Protein AF-A0A920EM86-F1 (afdb_monomer)

Radius of gyration: 28.29 Å; Cα contacts (8 Å, |Δi|>4): 20; chains: 1; bounding box: 31×15×89 Å

pLDDT: mean 83.71, std 10.25, range [51.22, 94.69]

Nearest PDB structures (foldseek):
  6qmq-assembly1_B  TM=4.535E-01  e=6.454E+00  Homo sapiens

Structure (mmCIF, N/CA/C/O backbone):
data_AF-A0A920EM86-F1
#
_entry.id   AF-A0A920EM86-F1
#
loop_
_atom_site.group_PDB
_atom_site.id
_atom_site.type_symbol
_atom_site.label_atom_id
_atom_site.label_alt_id
_atom_site.label_comp_id
_atom_site.label_asym_id
_atom_site.label_entity_id
_atom_site.label_seq_id
_atom_site.pdbx_PDB_ins_code
_atom_site.Cartn_x
_atom_site.Cartn_y
_atom_site.Cartn_z
_atom_site.occupancy
_atom_site.B_iso_or_equiv
_atom_site.auth_seq_id
_atom_site.auth_comp_id
_atom_site.auth_asym_id
_atom_site.auth_atom_id
_atom_site.pdbx_PDB_model_num
ATOM 1 N N . MET A 1 1 ? -15.547 6.144 9.382 1.00 51.22 1 MET A N 1
ATOM 2 C CA . MET A 1 1 ? -14.334 5.415 9.822 1.00 51.22 1 MET A CA 1
ATOM 3 C C . MET A 1 1 ? -14.558 3.963 9.431 1.00 51.22 1 MET A C 1
ATOM 5 O O . MET A 1 1 ? -15.526 3.402 9.930 1.00 51.22 1 MET A O 1
ATOM 9 N N . ARG A 1 2 ? -13.809 3.408 8.462 1.00 56.38 2 ARG A N 1
ATOM 10 C CA . ARG A 1 2 ? -13.997 2.004 8.039 1.00 56.38 2 ARG A CA 1
ATOM 11 C C . ARG A 1 2 ? -13.949 1.096 9.271 1.00 56.38 2 ARG A C 1
ATOM 13 O O . ARG A 1 2 ? -13.144 1.323 10.175 1.00 56.38 2 ARG A O 1
ATOM 20 N N . THR A 1 3 ? -14.870 0.145 9.332 1.00 66.88 3 THR A N 1
ATOM 21 C CA . THR A 1 3 ? -15.106 -0.665 10.525 1.00 66.88 3 THR A CA 1
ATOM 22 C C . THR A 1 3 ? -13.949 -1.642 10.712 1.00 66.88 3 THR A C 1
ATOM 24 O O . THR A 1 3 ? -13.833 -2.620 9.981 1.00 66.88 3 THR A O 1
ATOM 27 N N . VAL A 1 4 ? -13.074 -1.366 11.680 1.00 70.81 4 VAL A N 1
ATOM 28 C CA . VAL A 1 4 ? -12.051 -2.322 12.123 1.00 70.81 4 VAL A CA 1
ATOM 29 C C . VAL A 1 4 ? -12.758 -3.508 12.779 1.00 70.81 4 VAL A C 1
ATOM 31 O O . VAL A 1 4 ? -13.721 -3.313 13.525 1.00 70.81 4 VAL A O 1
ATOM 34 N N . ASN A 1 5 ? -12.294 -4.729 12.500 1.00 83.62 5 ASN A N 1
ATOM 35 C CA . ASN A 1 5 ? -12.900 -5.953 13.021 1.00 83.62 5 ASN A CA 1
ATOM 36 C C . ASN A 1 5 ? -13.016 -5.900 14.559 1.00 83.62 5 ASN A C 1
ATOM 38 O O . ASN A 1 5 ? -12.046 -5.622 15.266 1.00 83.62 5 ASN A O 1
ATOM 42 N N . PHE A 1 6 ? -14.209 -6.193 15.081 1.00 83.81 6 PHE A N 1
ATOM 43 C CA . PHE A 1 6 ? -14.482 -6.190 16.517 1.00 83.81 6 PHE A CA 1
ATOM 44 C C . PHE A 1 6 ? -13.597 -7.177 17.293 1.00 83.81 6 PHE A C 1
ATOM 46 O O . PHE A 1 6 ? -13.139 -6.857 18.390 1.00 83.81 6 PHE A O 1
ATOM 53 N N . ASN A 1 7 ? -13.281 -8.336 16.706 1.00 87.88 7 ASN A N 1
ATOM 54 C CA . ASN A 1 7 ? -12.386 -9.320 17.316 1.00 87.88 7 ASN A CA 1
ATOM 55 C C . ASN A 1 7 ? -10.980 -8.754 17.511 1.00 87.88 7 ASN A C 1
ATOM 57 O O . ASN A 1 7 ? -10.375 -8.950 18.562 1.00 87.88 7 ASN A O 1
ATOM 61 N N . TYR A 1 8 ? -10.494 -7.991 16.535 1.00 85.81 8 TYR A N 1
ATOM 62 C CA . TYR A 1 8 ? -9.192 -7.342 16.611 1.00 85.81 8 TYR A CA 1
ATOM 63 C C . TYR A 1 8 ? -9.166 -6.262 17.706 1.00 85.81 8 TYR A C 1
ATOM 65 O O . TYR A 1 8 ? -8.250 -6.221 18.522 1.00 85.81 8 TYR A O 1
ATOM 73 N N . ILE A 1 9 ? -10.227 -5.454 17.816 1.00 88.38 9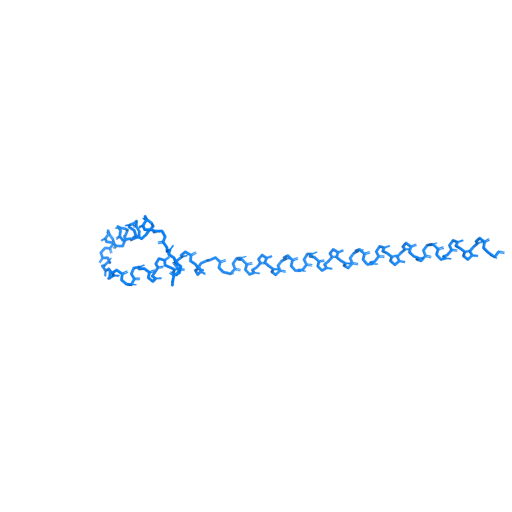 ILE A N 1
ATOM 74 C CA . ILE A 1 9 ? -10.382 -4.468 18.900 1.00 88.38 9 ILE A CA 1
ATOM 75 C C . ILE A 1 9 ? -10.389 -5.158 20.276 1.00 88.38 9 ILE A C 1
ATOM 77 O O . ILE A 1 9 ? -9.751 -4.673 21.211 1.00 88.38 9 ILE A O 1
ATOM 81 N N . LYS A 1 10 ? -11.082 -6.297 20.404 1.00 89.88 10 LYS A N 1
ATOM 82 C CA . LYS A 1 10 ? -11.154 -7.086 21.645 1.00 89.88 10 LYS A CA 1
ATOM 83 C C . LYS A 1 10 ? -9.790 -7.659 22.043 1.00 89.88 10 LYS A C 1
ATOM 85 O O . LYS A 1 10 ? -9.426 -7.594 23.215 1.00 89.88 10 LYS A O 1
ATOM 90 N N . GLN A 1 11 ? -9.030 -8.181 21.082 1.00 88.19 11 GLN A N 1
ATOM 91 C CA . GLN A 1 11 ? -7.674 -8.687 21.319 1.00 88.19 11 GLN A CA 1
ATOM 92 C C . GLN A 1 11 ? -6.718 -7.559 21.721 1.00 88.19 11 GLN A C 1
ATOM 94 O O . GLN A 1 11 ? -6.043 -7.668 22.743 1.00 88.19 11 GLN A O 1
ATOM 99 N N . ALA A 1 12 ? -6.730 -6.441 20.988 1.00 87.06 12 ALA A N 1
ATOM 100 C CA . ALA A 1 12 ? -5.926 -5.266 21.312 1.00 87.06 12 ALA A CA 1
ATOM 101 C C . ALA A 1 12 ? -6.241 -4.732 22.720 1.00 87.06 12 ALA A C 1
ATOM 103 O O . ALA A 1 12 ? -5.330 -4.412 23.481 1.00 87.06 12 ALA A O 1
ATOM 104 N N . TYR A 1 13 ? -7.522 -4.695 23.102 1.00 91.31 13 TYR A N 1
ATOM 105 C CA . TYR A 1 13 ? -7.936 -4.331 24.457 1.00 91.31 13 TYR A CA 1
ATOM 106 C C . TYR A 1 13 ? -7.355 -5.271 25.521 1.00 91.31 13 TYR A C 1
ATOM 108 O O . TYR A 1 13 ? -6.822 -4.793 26.521 1.00 91.31 13 TYR A O 1
ATOM 116 N N . GLY A 1 14 ? -7.427 -6.588 25.302 1.00 92.50 14 GLY A N 1
ATOM 117 C CA . GLY A 1 14 ? -6.862 -7.584 26.217 1.00 92.50 14 GLY A CA 1
ATOM 118 C C . GLY A 1 14 ? -5.355 -7.406 26.414 1.00 92.50 14 GLY A C 1
ATOM 119 O O . GLY A 1 14 ? -4.882 -7.355 27.546 1.00 92.50 14 GLY A O 1
ATOM 120 N N . LEU A 1 15 ? -4.611 -7.214 25.322 1.00 90.44 15 LEU A N 1
ATOM 121 C CA . LEU A 1 15 ? -3.163 -6.983 25.361 1.00 90.44 15 LEU A CA 1
ATOM 122 C C . LEU A 1 15 ? -2.792 -5.685 26.089 1.00 90.44 15 LEU A C 1
ATOM 124 O O . LEU A 1 15 ? -1.863 -5.664 26.895 1.00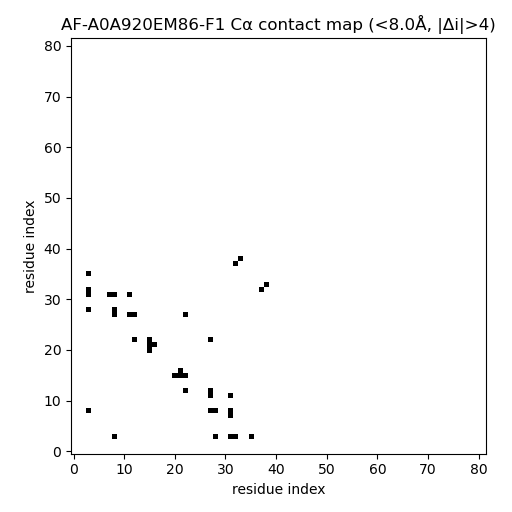 90.44 15 LEU A O 1
ATOM 128 N N . LEU A 1 16 ? -3.518 -4.597 25.827 1.00 90.25 16 LEU A N 1
ATOM 129 C CA . LEU A 1 16 ? -3.279 -3.307 26.475 1.00 90.25 16 LEU A CA 1
ATOM 130 C C . LEU A 1 16 ? -3.581 -3.365 27.975 1.00 90.25 16 LEU A C 1
ATOM 132 O O . LEU A 1 16 ? -2.788 -2.870 28.776 1.00 90.25 16 LEU A O 1
ATOM 136 N N . ARG A 1 17 ? -4.675 -4.033 28.357 1.00 90.69 17 ARG A N 1
ATOM 137 C CA . ARG A 1 17 ? -5.059 -4.234 29.757 1.00 90.69 17 ARG A CA 1
ATOM 138 C C . ARG A 1 17 ? -4.027 -5.064 30.520 1.00 90.69 17 ARG A C 1
ATOM 140 O O . ARG A 1 17 ? -3.668 -4.683 31.630 1.00 90.69 17 ARG A O 1
ATOM 147 N N . ASN A 1 18 ? -3.519 -6.140 29.921 1.00 92.50 18 ASN A N 1
ATOM 148 C CA . ASN A 1 18 ? -2.485 -6.982 30.533 1.00 92.50 18 ASN A CA 1
ATOM 149 C C . ASN A 1 18 ? -1.168 -6.220 30.769 1.00 92.50 18 ASN A C 1
ATOM 151 O O . ASN A 1 18 ? -0.428 -6.550 31.685 1.00 92.50 18 ASN A O 1
ATOM 155 N N . ASN A 1 19 ? -0.913 -5.162 29.996 1.00 89.56 19 ASN A N 1
ATOM 156 C CA . ASN A 1 19 ? 0.223 -4.252 30.172 1.00 89.56 19 ASN A CA 1
ATOM 157 C C . ASN A 1 19 ? -0.109 -3.014 31.032 1.00 89.56 19 ASN A C 1
ATOM 159 O O . ASN A 1 19 ? 0.599 -2.009 30.977 1.00 89.56 19 ASN A O 1
ATOM 163 N N . GLY A 1 20 ? -1.219 -3.033 31.779 1.00 92.56 20 GLY A N 1
ATOM 164 C CA . GLY A 1 20 ? -1.630 -1.936 32.662 1.00 92.56 20 GLY A CA 1
ATOM 165 C C . GLY A 1 20 ? -2.110 -0.667 31.947 1.00 92.56 20 GLY A C 1
ATOM 166 O O . GLY A 1 20 ? -2.318 0.360 32.592 1.00 92.56 20 GLY A O 1
ATOM 167 N N . LYS A 1 21 ? -2.310 -0.699 30.621 1.00 89.38 21 LYS A N 1
ATOM 168 C CA . LYS A 1 21 ? -2.780 0.451 29.838 1.00 89.38 21 LYS A CA 1
ATOM 169 C C . LYS A 1 21 ? -4.285 0.376 29.605 1.00 89.38 21 LYS A C 1
ATOM 171 O O . LYS A 1 21 ? -4.775 -0.403 28.790 1.00 89.38 21 LYS A O 1
ATOM 176 N N . TYR A 1 22 ? -5.018 1.268 30.262 1.00 90.69 22 TYR A N 1
ATOM 177 C CA . TYR A 1 22 ? -6.464 1.397 30.109 1.00 90.69 22 TYR A CA 1
ATOM 178 C C . TYR A 1 22 ? -6.798 2.525 29.132 1.00 90.69 22 TYR A C 1
ATOM 180 O O . TYR A 1 22 ? -6.470 3.689 29.355 1.00 90.69 22 TYR A O 1
ATOM 188 N N . LEU A 1 23 ? -7.459 2.182 28.027 1.00 86.50 23 LEU A N 1
ATOM 189 C CA . 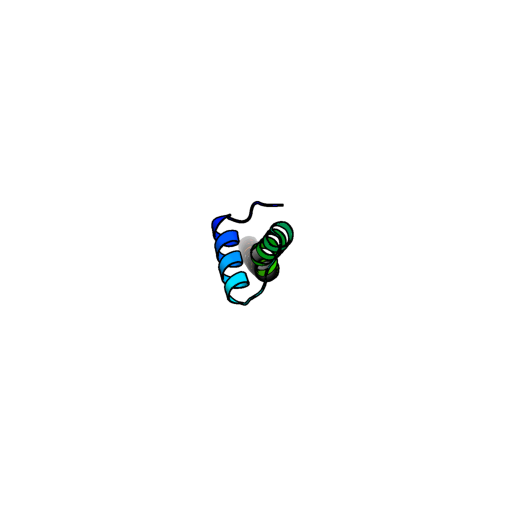LEU A 1 23 ? -7.895 3.142 27.017 1.00 86.50 23 LEU A CA 1
ATOM 190 C C . LEU A 1 23 ? -9.415 3.155 26.909 1.00 86.50 23 LEU A C 1
ATOM 192 O O . LEU A 1 23 ? -10.067 2.115 26.967 1.00 86.50 23 LEU A O 1
ATOM 196 N N . SER A 1 24 ? -9.980 4.341 26.679 1.00 89.50 24 SER A N 1
ATOM 197 C CA . SER A 1 24 ? -11.398 4.463 26.350 1.00 89.50 24 SER A CA 1
ATOM 198 C C . SER A 1 24 ? -11.697 3.825 24.992 1.00 89.50 24 SER A C 1
ATOM 200 O O . SER A 1 24 ? -10.864 3.857 24.081 1.00 89.50 24 SER A O 1
ATOM 202 N N . ASN A 1 25 ? -12.921 3.320 24.814 1.00 84.25 25 ASN A N 1
ATOM 203 C CA . ASN A 1 25 ? -13.365 2.688 23.564 1.00 84.25 25 ASN A CA 1
ATOM 204 C C . ASN A 1 25 ? -13.091 3.552 22.321 1.00 84.25 25 ASN A C 1
ATOM 206 O O . ASN A 1 25 ? -12.714 3.038 21.269 1.00 84.25 25 ASN A O 1
ATOM 210 N N . ARG A 1 26 ? -13.218 4.881 22.440 1.00 87.88 26 ARG A N 1
ATOM 211 C CA . ARG A 1 26 ? -12.913 5.824 21.353 1.00 87.88 26 ARG A CA 1
ATOM 212 C C . ARG A 1 26 ? -11.422 5.844 20.995 1.00 87.88 26 ARG A C 1
ATOM 214 O O . ARG A 1 26 ? -11.090 5.877 19.813 1.00 87.88 26 ARG A O 1
ATOM 221 N N . ARG A 1 27 ? -10.526 5.831 21.991 1.00 87.31 27 ARG A N 1
ATOM 222 C CA . ARG A 1 27 ? -9.065 5.828 21.778 1.00 87.31 27 ARG A CA 1
ATOM 223 C C . ARG A 1 27 ? -8.585 4.478 21.256 1.00 87.31 27 ARG A C 1
ATOM 225 O O . ARG A 1 27 ? -7.792 4.456 20.323 1.00 87.31 27 ARG A O 1
ATOM 232 N N . LEU A 1 28 ? -9.134 3.384 21.780 1.00 88.38 28 LEU A N 1
ATOM 233 C CA . LEU A 1 28 ? -8.853 2.028 21.312 1.00 88.38 28 LEU A CA 1
ATOM 234 C C . LEU A 1 28 ? -9.219 1.851 19.831 1.00 88.38 28 LEU A C 1
ATOM 236 O O . LEU A 1 28 ? -8.401 1.374 19.056 1.00 88.38 28 LEU A O 1
ATOM 240 N N . ARG A 1 29 ? -10.409 2.308 19.408 1.00 86.19 29 ARG A N 1
ATOM 241 C CA . ARG A 1 29 ? -10.822 2.267 17.991 1.00 86.19 29 ARG A CA 1
ATOM 242 C C . ARG A 1 29 ? -9.910 3.091 17.085 1.00 86.19 29 ARG A C 1
ATOM 244 O O . ARG A 1 29 ? -9.639 2.671 15.968 1.00 86.19 29 ARG A O 1
ATOM 251 N N . ARG A 1 30 ? -9.434 4.252 17.552 1.00 84.50 30 ARG A N 1
ATOM 252 C CA . ARG A 1 30 ? -8.462 5.071 16.808 1.00 84.50 30 ARG A CA 1
ATOM 253 C C . ARG A 1 30 ? -7.127 4.351 16.658 1.00 84.50 30 ARG A C 1
ATOM 255 O O . ARG A 1 30 ? -6.637 4.270 15.546 1.00 84.50 30 ARG A O 1
ATOM 262 N N . LEU A 1 31 ? -6.586 3.791 17.736 1.00 82.44 31 LEU A N 1
ATOM 263 C CA . LEU A 1 31 ? -5.345 3.012 17.698 1.00 82.44 31 LEU A CA 1
ATOM 264 C C . LEU A 1 31 ? -5.458 1.793 16.783 1.00 82.44 31 LEU A C 1
ATOM 266 O O . LEU A 1 31 ? -4.627 1.627 15.903 1.00 82.44 31 LEU A O 1
ATOM 270 N N . ALA A 1 32 ? -6.526 1.009 16.926 1.00 82.94 32 ALA A N 1
ATOM 271 C CA . ALA A 1 32 ? -6.773 -0.158 16.086 1.00 82.94 32 ALA A CA 1
ATOM 272 C C . ALA A 1 32 ? -6.936 0.215 14.600 1.00 82.94 32 ALA A C 1
ATOM 274 O O . ALA A 1 32 ? -6.506 -0.520 13.720 1.00 82.94 32 ALA A O 1
ATOM 275 N N . TYR A 1 33 ? -7.532 1.375 14.311 1.00 80.62 33 TYR A N 1
ATOM 276 C CA . TYR A 1 33 ? -7.627 1.900 12.950 1.00 80.62 33 TYR A CA 1
ATOM 277 C C . TYR A 1 33 ? -6.264 2.313 12.391 1.00 80.62 33 TYR A C 1
ATOM 279 O O . TYR A 1 33 ? -5.965 1.990 11.247 1.00 80.62 33 TYR A O 1
ATOM 287 N N . LEU A 1 34 ? -5.447 3.016 13.179 1.00 77.12 34 LEU A N 1
ATOM 288 C CA . LEU A 1 34 ? -4.109 3.429 12.756 1.00 77.12 34 LEU A CA 1
ATOM 289 C C . LEU A 1 34 ? -3.204 2.208 12.540 1.00 77.12 34 LEU A C 1
ATOM 291 O O . LEU A 1 34 ? -2.510 2.147 11.536 1.00 77.12 34 LEU A O 1
ATOM 295 N N . ASP A 1 35 ? -3.267 1.196 13.402 1.00 76.19 35 ASP A N 1
ATOM 296 C CA . ASP A 1 35 ? -2.444 -0.008 13.243 1.00 76.19 35 ASP A CA 1
ATOM 297 C C . ASP A 1 35 ? -2.806 -0.787 11.962 1.00 76.19 35 ASP A C 1
ATOM 299 O O . ASP A 1 35 ? -1.953 -1.067 11.121 1.00 76.19 35 ASP A O 1
ATOM 303 N N . VAL A 1 36 ? -4.100 -1.029 11.730 1.00 73.38 36 VAL A N 1
ATOM 304 C CA . VAL A 1 36 ? -4.570 -1.784 10.555 1.00 73.38 36 VAL A CA 1
ATOM 305 C C . VAL A 1 36 ? -4.400 -1.005 9.249 1.00 73.38 36 VAL A C 1
ATOM 307 O O . VAL A 1 36 ? -4.073 -1.587 8.217 1.00 73.38 36 VAL A O 1
ATOM 310 N N . HIS A 1 37 ? -4.651 0.306 9.253 1.00 71.75 37 HIS A N 1
ATOM 311 C CA . HIS A 1 37 ? -4.752 1.077 8.011 1.00 71.75 37 HIS A CA 1
ATOM 312 C C . HIS A 1 37 ? -3.565 1.996 7.732 1.00 71.75 37 HIS A C 1
ATOM 314 O O . HIS A 1 37 ? -3.359 2.368 6.578 1.00 71.75 37 HIS A O 1
ATOM 320 N N . GLN A 1 38 ? -2.777 2.363 8.739 1.00 66.12 38 GLN A N 1
ATOM 321 C CA . GLN A 1 38 ? -1.645 3.270 8.560 1.00 66.12 38 GLN A CA 1
ATOM 322 C C . GLN A 1 38 ? -0.333 2.510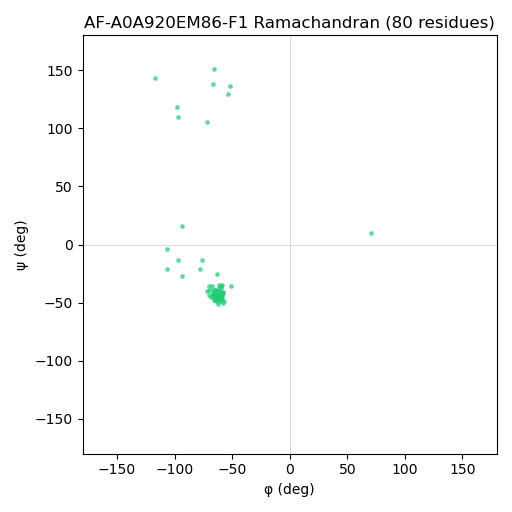 8.318 1.00 66.12 38 GLN A C 1
ATOM 324 O O . GLN A 1 38 ? 0.522 3.010 7.590 1.00 66.12 38 GLN A O 1
ATOM 329 N N . ASN A 1 39 ? -0.198 1.275 8.816 1.00 57.66 39 ASN A N 1
ATOM 330 C CA . ASN A 1 39 ? 1.047 0.504 8.708 1.00 57.66 39 ASN A CA 1
ATOM 331 C C . ASN A 1 39 ? 1.306 -0.098 7.301 1.00 57.66 39 ASN A C 1
ATOM 333 O O . ASN A 1 39 ? 2.423 -0.489 6.985 1.00 57.66 39 ASN A O 1
ATOM 337 N N . SER A 1 40 ? 0.305 -0.121 6.408 1.00 60.06 40 SER A N 1
ATOM 338 C CA . SER A 1 40 ? 0.430 -0.699 5.048 1.00 60.06 40 SER A CA 1
ATOM 339 C C . SER A 1 40 ? 0.501 0.323 3.905 1.00 60.06 40 SER A C 1
ATOM 341 O O . SER A 1 40 ? 0.702 -0.059 2.754 1.00 60.06 40 SER A O 1
ATOM 343 N N . TYR A 1 41 ? 0.367 1.625 4.181 1.00 56.16 41 TYR A N 1
ATOM 344 C CA . TYR A 1 41 ? 0.316 2.636 3.115 1.00 56.16 41 TYR A CA 1
ATOM 345 C C . TYR A 1 41 ? 1.670 2.810 2.413 1.00 56.16 41 TYR A C 1
ATOM 347 O O . TYR A 1 41 ? 1.730 2.975 1.200 1.00 56.16 41 TYR A O 1
ATOM 355 N N . LYS A 1 42 ? 2.775 2.708 3.161 1.00 62.44 42 LYS A N 1
ATOM 356 C CA . LYS A 1 42 ? 4.130 2.882 2.621 1.00 62.44 42 LYS A CA 1
ATOM 357 C C . LYS A 1 42 ? 4.545 1.728 1.702 1.00 62.44 42 LYS A C 1
ATOM 359 O O . LYS A 1 42 ? 5.082 1.975 0.631 1.00 62.44 42 LYS A O 1
ATOM 364 N N . LEU A 1 43 ? 4.251 0.487 2.095 1.00 64.81 43 LEU A N 1
ATOM 365 C CA . LEU A 1 43 ? 4.522 -0.707 1.283 1.00 64.81 43 LEU A CA 1
ATOM 366 C C . LEU A 1 43 ? 3.650 -0.750 0.023 1.00 64.81 43 LEU A C 1
ATOM 368 O O . LEU A 1 43 ? 4.134 -1.096 -1.050 1.00 64.81 43 LEU A O 1
ATOM 372 N N . TYR A 1 44 ? 2.384 -0.345 0.135 1.00 69.75 44 TYR A N 1
ATOM 373 C CA . TYR A 1 44 ? 1.486 -0.244 -1.013 1.00 69.75 44 TYR A CA 1
ATOM 374 C C . TYR A 1 44 ? 1.925 0.838 -2.013 1.00 69.75 44 TYR A C 1
ATOM 376 O O . TYR A 1 44 ? 1.927 0.590 -3.216 1.00 69.75 44 TYR A O 1
ATOM 384 N N . LEU A 1 45 ? 2.347 2.014 -1.534 1.00 73.94 45 LEU A N 1
ATOM 385 C CA . LEU A 1 45 ? 2.900 3.065 -2.394 1.00 73.94 45 LEU A CA 1
ATOM 386 C C . LEU A 1 45 ? 4.210 2.626 -3.0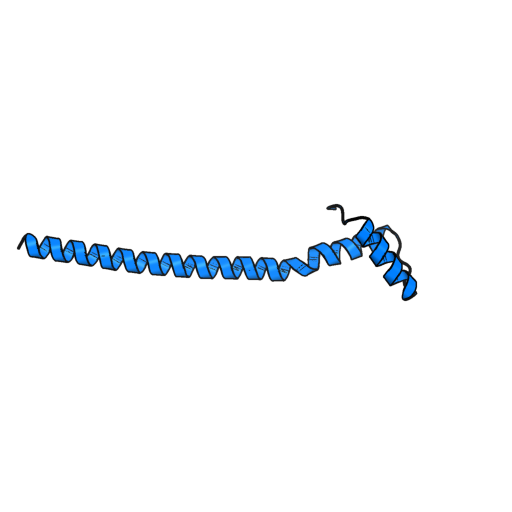65 1.00 73.94 45 LEU A C 1
ATOM 388 O O . LEU A 1 45 ? 4.343 2.794 -4.269 1.00 73.94 45 LEU A O 1
ATOM 392 N N . LEU A 1 46 ? 5.113 1.967 -2.330 1.00 76.25 46 LEU A N 1
ATOM 393 C CA . LEU A 1 46 ? 6.333 1.373 -2.896 1.00 76.25 46 LEU A CA 1
ATOM 394 C C . LEU A 1 46 ? 6.026 0.351 -3.999 1.00 76.25 46 LEU A C 1
ATOM 396 O O . LEU A 1 46 ? 6.691 0.338 -5.031 1.00 76.25 46 LEU A O 1
ATOM 400 N N . TYR A 1 47 ? 5.003 -0.486 -3.807 1.00 77.94 47 TYR A N 1
ATOM 401 C CA . TYR A 1 47 ? 4.549 -1.423 -4.835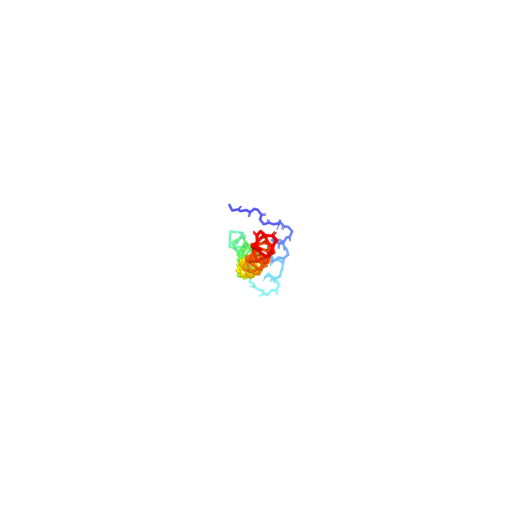 1.00 77.94 47 TYR A CA 1
ATOM 402 C C . TYR A 1 47 ? 4.002 -0.701 -6.077 1.00 77.94 47 TYR A C 1
ATOM 404 O O . TYR A 1 47 ? 4.296 -1.108 -7.201 1.00 77.94 47 TYR A O 1
ATOM 412 N N . LEU A 1 48 ? 3.226 0.372 -5.897 1.00 80.94 48 LEU A N 1
ATOM 413 C CA . LEU A 1 48 ? 2.715 1.173 -7.012 1.00 80.94 48 LEU A CA 1
ATOM 414 C C . LEU A 1 48 ? 3.839 1.877 -7.783 1.00 80.94 48 LEU A C 1
ATOM 416 O O . LEU A 1 48 ? 3.815 1.868 -9.015 1.00 80.94 48 LEU A O 1
ATOM 420 N N . ASP A 1 49 ? 4.827 2.428 -7.080 1.00 86.06 49 ASP A N 1
ATOM 421 C CA . ASP A 1 49 ? 5.994 3.067 -7.689 1.00 86.06 49 ASP A CA 1
ATOM 422 C C . ASP A 1 49 ? 6.832 2.049 -8.472 1.00 86.06 49 ASP A C 1
ATOM 424 O O . ASP A 1 49 ? 7.147 2.276 -9.642 1.00 86.06 49 ASP A O 1
ATOM 428 N N . TYR A 1 50 ? 7.099 0.878 -7.885 1.00 85.62 50 TYR A N 1
ATOM 429 C CA . TYR A 1 50 ? 7.770 -0.229 -8.571 1.00 85.62 50 TYR A CA 1
ATOM 430 C C . TYR A 1 50 ? 7.018 -0.660 -9.836 1.00 85.62 50 TYR A C 1
ATOM 432 O O . TYR A 1 50 ? 7.605 -0.754 -10.914 1.00 85.62 50 TYR A O 1
ATOM 440 N N . LYS A 1 51 ? 5.700 -0.869 -9.731 1.00 85.50 51 LYS A N 1
ATOM 441 C CA . LYS A 1 51 ? 4.854 -1.265 -10.863 1.00 85.50 51 LYS A CA 1
ATOM 442 C C . LYS A 1 51 ? 4.897 -0.231 -11.990 1.00 85.50 51 LYS A C 1
ATOM 444 O O . LYS A 1 51 ? 4.887 -0.603 -13.161 1.00 85.50 51 LYS A O 1
ATOM 449 N N . LYS A 1 52 ? 4.950 1.061 -11.656 1.00 89.19 52 LYS A N 1
ATOM 450 C CA . LYS A 1 52 ? 5.053 2.146 -12.638 1.00 89.19 52 LYS A CA 1
ATOM 451 C C . LYS A 1 52 ? 6.391 2.119 -13.380 1.00 89.19 52 LYS A C 1
ATOM 453 O O . LYS A 1 52 ? 6.384 2.237 -14.602 1.00 89.19 52 LYS A O 1
ATOM 458 N N . ILE A 1 53 ? 7.503 1.935 -12.665 1.00 87.31 53 ILE A N 1
ATOM 459 C CA . ILE A 1 53 ? 8.848 1.837 -13.260 1.00 87.31 53 ILE A CA 1
ATOM 460 C C . ILE A 1 53 ? 8.925 0.617 -14.184 1.00 87.31 53 ILE A C 1
ATOM 462 O O . ILE A 1 53 ? 9.221 0.762 -15.365 1.00 87.31 53 ILE A O 1
ATOM 466 N N . MET A 1 54 ? 8.532 -0.560 -13.691 1.00 84.25 54 MET A N 1
ATOM 467 C CA . MET A 1 54 ? 8.580 -1.806 -14.463 1.00 84.25 54 MET A CA 1
ATOM 468 C C . MET A 1 54 ? 7.736 -1.742 -15.746 1.00 84.25 54 MET A C 1
ATOM 470 O O . MET A 1 54 ? 8.169 -2.199 -16.803 1.00 84.25 54 MET A O 1
ATOM 474 N N . ASN A 1 55 ? 6.544 -1.142 -15.681 1.00 87.38 55 ASN A N 1
ATOM 475 C CA . ASN A 1 55 ? 5.703 -0.951 -16.863 1.00 87.38 55 ASN A CA 1
ATOM 476 C C . ASN A 1 55 ? 6.317 0.041 -17.865 1.00 87.38 55 ASN A C 1
ATOM 478 O O . ASN A 1 55 ? 6.162 -0.144 -19.071 1.00 87.38 55 ASN A O 1
ATOM 482 N N . SER A 1 56 ? 7.004 1.080 -17.381 1.00 86.62 56 SER A N 1
ATOM 483 C CA . SER A 1 56 ? 7.709 2.045 -18.231 1.00 86.62 56 SER A CA 1
ATOM 484 C C . SER A 1 56 ? 8.881 1.390 -18.964 1.00 86.62 56 SER A C 1
ATOM 486 O O . SER A 1 56 ? 9.044 1.598 -20.164 1.00 86.62 56 SER A O 1
ATOM 488 N N . ASP A 1 57 ? 9.655 0.554 -18.271 1.00 85.06 57 ASP A N 1
ATOM 489 C CA . ASP A 1 57 ? 10.781 -0.175 -18.861 1.00 85.06 57 ASP A CA 1
ATOM 490 C C . ASP A 1 57 ? 10.306 -1.181 -19.918 1.00 85.06 57 ASP A C 1
ATOM 492 O O . ASP A 1 57 ? 10.871 -1.254 -21.011 1.00 85.06 57 ASP A O 1
ATOM 496 N N . ALA A 1 58 ? 9.217 -1.906 -19.639 1.00 86.69 58 ALA A N 1
ATOM 497 C CA . ALA A 1 58 ? 8.607 -2.824 -20.598 1.00 86.69 58 ALA A CA 1
ATOM 498 C C . ALA A 1 58 ? 8.098 -2.098 -21.858 1.00 86.69 58 ALA A C 1
ATOM 500 O O . ALA A 1 58 ? 8.363 -2.547 -22.974 1.00 86.69 58 ALA A O 1
ATOM 501 N N . ALA A 1 59 ? 7.422 -0.954 -21.695 1.00 86.69 59 ALA A N 1
ATOM 502 C CA . ALA A 1 59 ? 6.935 -0.145 -22.813 1.00 86.69 59 ALA A CA 1
ATOM 503 C C . ALA A 1 59 ? 8.083 0.442 -23.652 1.00 8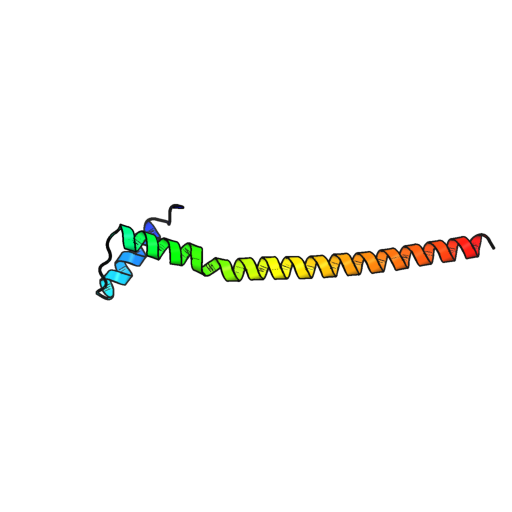6.69 59 ALA A C 1
ATOM 505 O O . ALA A 1 59 ? 8.011 0.456 -24.8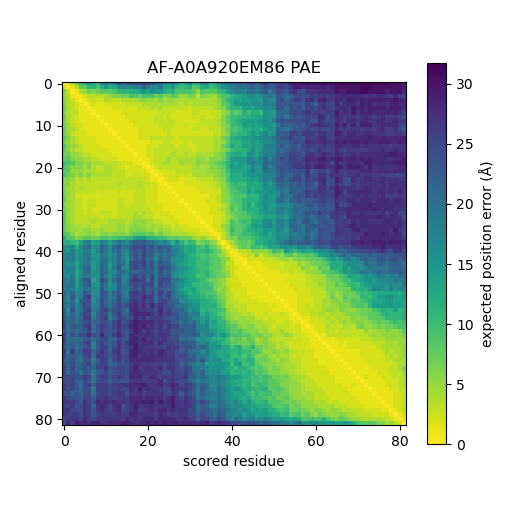83 1.00 86.69 59 ALA A O 1
ATOM 506 N N . ASN A 1 60 ? 9.166 0.883 -23.007 1.00 88.31 60 ASN A N 1
ATOM 507 C CA . ASN A 1 60 ? 10.356 1.369 -23.699 1.00 88.31 60 ASN A CA 1
ATOM 508 C C . ASN A 1 60 ? 11.018 0.251 -24.521 1.00 88.31 60 ASN A C 1
ATOM 510 O O . ASN A 1 60 ? 11.313 0.434 -25.700 1.00 88.31 60 ASN A O 1
ATOM 514 N N . ASN A 1 61 ? 11.167 -0.941 -23.939 1.00 85.69 61 ASN A N 1
ATOM 515 C CA . ASN A 1 61 ? 11.756 -2.081 -24.638 1.00 85.69 61 ASN A CA 1
ATOM 516 C C . ASN A 1 61 ? 10.891 -2.539 -25.829 1.00 85.69 61 ASN A C 1
ATOM 518 O O . ASN A 1 61 ? 11.406 -2.833 -26.908 1.00 85.69 61 ASN A O 1
ATOM 522 N N . GLN A 1 62 ? 9.564 -2.520 -25.672 1.00 88.69 62 GLN A N 1
ATOM 523 C CA . GLN A 1 62 ? 8.623 -2.775 -26.764 1.00 88.69 62 GLN A CA 1
ATOM 524 C C . GLN A 1 62 ? 8.739 -1.725 -27.882 1.00 88.69 62 GLN A C 1
ATOM 526 O O . GLN A 1 62 ? 8.700 -2.074 -29.061 1.00 88.69 62 GLN A O 1
ATOM 531 N N . THR A 1 63 ? 8.929 -0.453 -27.529 1.00 91.56 63 THR A N 1
ATOM 532 C CA . THR A 1 63 ? 9.108 0.640 -28.499 1.00 91.56 63 THR A CA 1
ATOM 533 C C . THR A 1 63 ? 10.381 0.444 -29.322 1.00 91.56 63 THR A C 1
ATOM 535 O O . THR A 1 63 ? 10.336 0.525 -30.548 1.00 91.56 63 THR A O 1
ATOM 538 N N . ILE A 1 64 ? 11.499 0.104 -28.671 1.00 90.44 64 ILE A N 1
ATOM 539 C CA . ILE A 1 64 ? 12.769 -0.196 -29.350 1.00 90.44 64 ILE A CA 1
ATOM 540 C C . ILE A 1 64 ? 12.600 -1.376 -30.319 1.00 90.44 64 ILE A C 1
ATOM 542 O O . ILE A 1 64 ? 13.030 -1.292 -31.469 1.00 90.44 64 ILE A O 1
ATOM 546 N N . ALA A 1 65 ? 11.919 -2.446 -29.898 1.00 91.25 65 ALA A N 1
ATOM 547 C CA . ALA A 1 65 ? 11.659 -3.601 -30.757 1.00 91.25 65 ALA A CA 1
ATOM 548 C C . ALA A 1 65 ? 10.847 -3.232 -32.013 1.00 91.25 65 ALA A C 1
ATOM 550 O O . ALA A 1 65 ? 11.191 -3.661 -33.114 1.00 91.25 65 ALA A O 1
ATOM 551 N N . ILE A 1 66 ? 9.809 -2.397 -31.873 1.00 93.06 66 ILE A N 1
ATOM 552 C CA . ILE A 1 66 ? 9.007 -1.918 -33.010 1.00 93.06 66 ILE A CA 1
ATOM 553 C C . ILE A 1 66 ? 9.870 -1.107 -33.981 1.00 93.06 66 ILE A C 1
ATOM 555 O O . ILE A 1 66 ? 9.800 -1.338 -35.186 1.00 93.06 66 ILE A O 1
ATOM 559 N N . VAL A 1 67 ? 10.711 -0.197 -33.478 1.00 93.75 67 VAL A N 1
ATOM 560 C CA . VAL A 1 67 ? 11.601 0.621 -34.321 1.00 93.75 67 VAL A CA 1
ATOM 561 C C . VAL A 1 67 ? 12.546 -0.256 -35.145 1.00 93.75 67 VAL A C 1
ATOM 563 O O . VAL A 1 67 ? 12.700 -0.026 -36.344 1.00 93.75 67 VAL A O 1
ATOM 566 N N . ILE A 1 68 ? 13.127 -1.296 -34.538 1.00 92.88 68 ILE A N 1
ATOM 567 C CA . ILE A 1 68 ? 14.003 -2.248 -35.240 1.00 92.88 68 ILE A CA 1
ATOM 568 C C . ILE A 1 68 ? 13.236 -2.979 -36.347 1.00 92.88 68 ILE A C 1
ATOM 570 O O . ILE A 1 68 ? 13.700 -3.046 -37.485 1.00 92.88 68 ILE A O 1
ATOM 574 N N . VAL A 1 69 ? 12.052 -3.506 -36.031 1.00 94.69 69 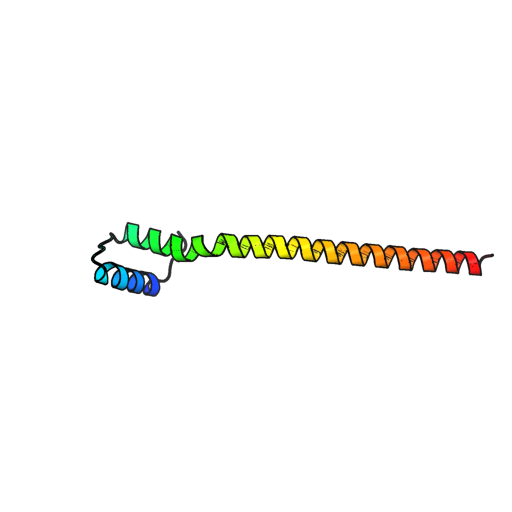VAL A N 1
ATOM 575 C CA . VAL A 1 69 ? 11.227 -4.263 -36.983 1.00 94.69 69 VAL A CA 1
ATOM 576 C C . VAL A 1 69 ? 10.799 -3.394 -38.169 1.00 94.69 69 VAL A C 1
ATOM 578 O O . VAL A 1 69 ? 10.899 -3.826 -39.317 1.00 94.69 69 VAL A O 1
ATOM 581 N N . VAL A 1 70 ? 10.377 -2.153 -37.914 1.00 94.19 70 VAL A N 1
ATOM 582 C CA . VAL A 1 70 ? 10.021 -1.197 -38.972 1.00 94.19 70 VAL A CA 1
ATOM 583 C C . VAL A 1 70 ? 11.240 -0.860 -39.832 1.00 94.19 70 VAL A C 1
ATOM 585 O O . VAL A 1 70 ? 11.136 -0.883 -41.056 1.00 94.19 70 VAL A O 1
ATOM 588 N N . GLY A 1 71 ? 12.403 -0.615 -39.222 1.00 92.75 71 GLY A N 1
ATOM 589 C CA . GLY A 1 71 ? 13.643 -0.341 -39.953 1.00 92.75 71 GLY A CA 1
ATOM 590 C C . GLY A 1 71 ? 14.046 -1.481 -40.893 1.00 92.75 71 GLY A C 1
ATOM 591 O O . GLY A 1 71 ? 14.386 -1.233 -42.048 1.00 92.75 71 GLY A O 1
ATOM 592 N N . LEU A 1 72 ? 13.936 -2.731 -40.433 1.00 94.44 72 LEU A N 1
ATOM 593 C CA . LEU A 1 72 ? 14.215 -3.912 -41.255 1.00 94.44 72 LEU A CA 1
ATOM 594 C C . LEU A 1 72 ? 13.225 -4.066 -42.414 1.00 94.44 72 LEU A C 1
ATOM 596 O O . LEU A 1 72 ? 13.647 -4.356 -43.531 1.00 94.44 72 LEU A O 1
ATOM 600 N N . MET A 1 73 ? 11.928 -3.840 -42.178 1.00 93.44 73 MET A N 1
ATOM 601 C CA . MET A 1 73 ? 10.923 -3.893 -43.244 1.00 93.44 73 MET A CA 1
ATOM 602 C C . MET A 1 73 ? 11.168 -2.830 -44.316 1.00 93.44 73 MET A C 1
ATOM 604 O O . MET A 1 73 ? 11.092 -3.137 -45.503 1.00 93.44 73 MET A O 1
ATOM 608 N N . VAL A 1 74 ? 11.499 -1.600 -43.913 1.00 92.50 74 VAL A N 1
ATOM 609 C CA . VAL A 1 74 ? 11.816 -0.516 -44.853 1.00 92.50 74 VAL A CA 1
ATOM 610 C C . VAL A 1 74 ? 13.083 -0.840 -45.645 1.00 92.50 74 VAL A C 1
ATOM 612 O O . VAL A 1 74 ? 13.078 -0.707 -46.864 1.00 92.50 74 VAL A O 1
ATOM 615 N N . ALA A 1 75 ? 14.144 -1.320 -44.989 1.00 92.56 75 ALA A N 1
ATOM 616 C CA . ALA A 1 75 ? 15.380 -1.706 -45.668 1.00 92.56 75 ALA A CA 1
ATOM 617 C C . ALA A 1 75 ? 15.155 -2.836 -46.688 1.00 92.56 75 ALA A C 1
ATOM 619 O O . ALA A 1 75 ? 15.644 -2.755 -47.814 1.00 92.56 75 ALA A O 1
ATOM 620 N N . ALA A 1 76 ? 14.375 -3.858 -46.322 1.00 92.06 76 ALA A N 1
ATOM 621 C CA . ALA A 1 76 ? 14.018 -4.952 -47.221 1.00 92.06 76 ALA A CA 1
ATOM 622 C C . ALA A 1 76 ? 13.161 -4.475 -48.403 1.00 92.06 76 ALA A C 1
ATOM 624 O O . ALA A 1 76 ? 13.404 -4.883 -49.535 1.00 92.06 76 ALA A O 1
ATOM 625 N N . ALA A 1 77 ? 12.190 -3.589 -48.162 1.00 91.56 77 ALA A N 1
ATOM 626 C CA . ALA A 1 77 ? 11.363 -3.016 -49.219 1.00 91.56 77 ALA A CA 1
ATOM 627 C C . ALA A 1 77 ? 12.206 -2.208 -50.213 1.00 91.56 77 ALA A C 1
ATOM 629 O O . ALA A 1 77 ? 12.077 -2.421 -51.413 1.00 91.56 77 ALA A O 1
ATOM 630 N N . VAL A 1 78 ? 13.111 -1.351 -49.723 1.00 92.56 78 VAL A N 1
ATOM 631 C CA . VAL A 1 78 ? 14.039 -0.598 -50.580 1.00 92.56 78 VAL A CA 1
ATOM 632 C C . VAL A 1 78 ? 14.881 -1.559 -51.415 1.00 92.56 78 VAL A C 1
ATOM 634 O O . VAL A 1 78 ? 14.868 -1.435 -52.634 1.00 92.56 78 VAL A O 1
ATOM 637 N N . PHE A 1 79 ? 15.509 -2.560 -50.788 1.00 90.12 79 PHE A N 1
ATOM 638 C CA . PHE A 1 79 ? 16.340 -3.555 -51.474 1.00 90.12 79 PHE A CA 1
ATOM 639 C C . PHE A 1 79 ? 15.592 -4.352 -52.554 1.00 90.12 79 PHE A C 1
ATOM 641 O O . PHE A 1 79 ? 16.181 -4.703 -53.564 1.00 90.12 79 PHE A O 1
ATOM 648 N N . LEU A 1 80 ? 14.304 -4.649 -52.356 1.00 87.69 80 LEU A N 1
ATOM 649 C CA . LEU A 1 80 ? 13.482 -5.353 -53.350 1.00 87.69 80 LEU A CA 1
ATOM 650 C C . LEU A 1 80 ? 13.000 -4.449 -54.495 1.00 87.69 80 LEU A C 1
ATOM 652 O O . LEU A 1 80 ? 12.601 -4.959 -55.540 1.00 87.69 80 LEU A O 1
ATOM 656 N N . THR A 1 81 ? 12.974 -3.131 -54.287 1.00 85.50 81 THR A N 1
ATOM 657 C CA . THR A 1 81 ? 12.514 -2.146 -55.284 1.00 85.50 81 THR A CA 1
ATOM 658 C C . THR A 1 81 ? 13.639 -1.495 -56.090 1.00 85.50 81 THR A C 1
ATOM 660 O O . THR A 1 81 ? 13.349 -0.847 -57.095 1.00 85.50 81 THR A O 1
ATOM 663 N N . THR A 1 82 ? 14.890 -1.649 -55.652 1.00 68.94 82 THR A N 1
ATOM 664 C CA . THR A 1 82 ? 16.115 -1.246 -56.364 1.00 68.94 82 THR A CA 1
ATOM 665 C C . THR A 1 82 ? 16.710 -2.418 -57.120 1.00 68.94 82 THR A C 1
ATOM 667 O O . THR A 1 82 ? 17.110 -2.219 -58.285 1.00 68.94 82 THR A O 1
#

Secondary structure (DSSP, 8-state):
-----HHHHHHHHHHHHHTT----HHHHHHHHHHHHHHTTHHHHHHHHHHHHHHHHHHHHHHHHHHHHHHHHHHHHHHHHH-

Sequence (82 aa):
MRTVNFNYIKQAYGLLRNNGKYLSNRRLRRLAYLDVHQNSYKLYLLYLDYKKIMNSDAANNQTIAIVIVVGLMVAAAVFLTT

Solvent-accessible surface area (backbone atoms only — not comparable to full-atom values): 4747 Å² total; per-residue (Å²): 127,87,85,67,59,66,68,58,51,52,49,52,49,53,57,33,47,76,69,75,46,85,69,55,73,69,56,46,52,50,50,51,42,45,59,71,62,56,72,49,50,65,62,52,49,52,50,51,53,49,52,52,51,55,52,49,54,51,53,50,54,52,50,54,52,51,54,53,54,52,52,52,51,53,52,51,52,50,64,75,74,107

Mean predicted aligned error: 13.74 Å

Foldseek 3Di:
DPDQDPVLLVVQCVVCVVVVHDDDPVVSRVVSCCVVPVVCPVVVVVVVVVVVVVVVVVVVVVVVVVVVVVVVVVVVVVVVVD